Protein AF-A0A847BX46-F1 (afdb_monomer_lite)

Sequence (51 aa):
VDFSVIACNHCTGILTAEKFLRAGYPVVEGTARHGSKSHAYLGNGDEITFG

Foldseek 3Di:
DQDPEDADACVCPLVNLVVCVVVPNRYQFDPCPPVRDGRSGHDDPDDDDDD

pLDDT: mean 94.09, std 6.41, range [56.12, 98.19]

Radius of gyration: 10.56 Å; chains: 1; bounding box: 28×14×30 Å

Structure (mmCIF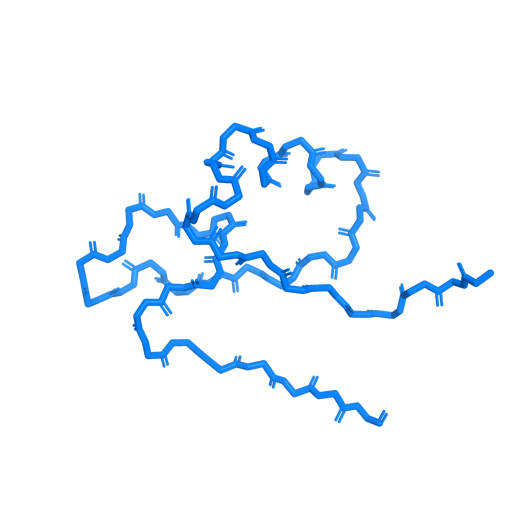, N/CA/C/O backbone):
data_AF-A0A847BX46-F1
#
_entry.id   AF-A0A847BX46-F1
#
loop_
_atom_site.group_PDB
_atom_site.id
_atom_site.type_symbol
_atom_site.label_atom_id
_atom_site.label_alt_id
_atom_site.label_comp_id
_atom_site.label_asym_id
_atom_site.label_entity_id
_atom_site.label_seq_id
_atom_site.pdbx_PDB_ins_code
_atom_site.Cartn_x
_atom_site.Cartn_y
_atom_site.Cartn_z
_atom_site.occupancy
_atom_site.B_iso_or_equiv
_atom_site.auth_seq_id
_atom_site.auth_comp_id
_atom_site.auth_asym_id
_atom_site.auth_atom_id
_atom_site.pdbx_PDB_model_num
ATOM 1 N N . VAL A 1 1 ? -11.902 5.696 18.322 1.00 56.12 1 VAL A N 1
ATOM 2 C CA . VAL A 1 1 ? -12.132 5.557 16.869 1.00 56.12 1 VAL A CA 1
ATOM 3 C C . VAL A 1 1 ? -11.462 4.268 16.474 1.00 56.12 1 VAL A C 1
ATOM 5 O O . VAL A 1 1 ? -10.244 4.201 16.543 1.00 56.12 1 VAL A O 1
ATOM 8 N N . ASP A 1 2 ? -12.258 3.233 16.253 1.00 82.06 2 ASP A N 1
ATOM 9 C CA . ASP A 1 2 ? -11.773 1.969 15.709 1.00 82.06 2 ASP A CA 1
ATOM 10 C C . ASP A 1 2 ? -11.886 2.076 14.184 1.00 82.06 2 ASP A C 1
ATOM 12 O O . ASP A 1 2 ? -12.921 2.523 13.685 1.00 82.06 2 ASP A O 1
ATOM 16 N N . PHE A 1 3 ? -10.806 1.797 13.459 1.00 86.31 3 PHE A N 1
ATOM 17 C CA . PHE A 1 3 ? -10.803 1.875 11.999 1.00 86.31 3 PHE A CA 1
ATOM 18 C C . PHE A 1 3 ? -11.112 0.486 11.462 1.00 86.31 3 PHE A C 1
ATOM 20 O O . PHE A 1 3 ? -10.404 -0.453 11.794 1.00 86.31 3 PHE A O 1
ATOM 27 N N . SER A 1 4 ? -12.134 0.344 10.623 1.00 91.94 4 SER A N 1
ATOM 28 C CA . SER A 1 4 ? -12.479 -0.949 10.019 1.00 91.94 4 SER A CA 1
ATOM 29 C C . SER A 1 4 ? -11.644 -1.270 8.778 1.00 91.94 4 SER A C 1
ATOM 31 O O . SER A 1 4 ? -11.410 -2.437 8.482 1.00 91.94 4 SER A O 1
ATOM 33 N N . VAL A 1 5 ? -11.206 -0.241 8.047 1.00 94.56 5 VAL A N 1
ATOM 34 C CA . VAL A 1 5 ? -10.496 -0.356 6.769 1.00 94.56 5 VAL A CA 1
ATOM 35 C C . VAL A 1 5 ? -9.511 0.806 6.631 1.00 94.56 5 VAL A C 1
ATOM 37 O O . VAL A 1 5 ? -9.877 1.963 6.839 1.00 94.56 5 VAL A O 1
ATOM 40 N N . ILE A 1 6 ? -8.263 0.512 6.261 1.00 94.44 6 ILE A N 1
ATOM 41 C CA . ILE A 1 6 ? -7.207 1.501 6.008 1.00 94.44 6 ILE A CA 1
ATOM 42 C C . ILE A 1 6 ? -6.568 1.227 4.640 1.00 94.44 6 ILE A C 1
ATOM 44 O O . ILE A 1 6 ? -6.313 0.083 4.277 1.00 94.44 6 ILE A O 1
ATOM 48 N N . ALA A 1 7 ? -6.250 2.286 3.894 1.00 93.75 7 ALA A N 1
ATOM 49 C CA . ALA A 1 7 ? -5.403 2.220 2.704 1.00 93.75 7 ALA A CA 1
ATOM 50 C C . ALA A 1 7 ? -4.069 2.924 2.961 1.00 93.75 7 ALA A C 1
ATOM 52 O O . ALA A 1 7 ? -4.024 3.979 3.591 1.00 93.75 7 ALA A O 1
ATOM 53 N N . CYS A 1 8 ? -2.992 2.377 2.409 1.00 94.69 8 CYS A N 1
ATOM 54 C CA . CYS A 1 8 ? -1.712 3.066 2.267 1.00 94.69 8 CYS A CA 1
ATOM 55 C C . CYS A 1 8 ? -1.334 3.072 0.786 1.00 94.69 8 CYS A C 1
ATOM 57 O O . CYS A 1 8 ? -1.637 2.112 0.078 1.00 94.69 8 CYS A O 1
ATOM 59 N N . ASN A 1 9 ? -0.674 4.134 0.321 1.00 92.56 9 ASN A N 1
ATOM 60 C CA . ASN A 1 9 ? -0.162 4.215 -1.047 1.00 92.56 9 ASN A CA 1
ATOM 61 C C . ASN A 1 9 ? 1.367 4.074 -1.053 1.00 92.56 9 ASN A C 1
ATOM 63 O O . ASN A 1 9 ? 2.016 4.051 -0.006 1.00 92.56 9 ASN A O 1
ATOM 67 N N . HIS A 1 10 ? 1.968 4.007 -2.241 1.00 93.88 10 HIS A N 1
ATOM 68 C CA . HIS A 1 10 ? 3.415 3.816 -2.350 1.00 93.88 10 HIS A CA 1
ATOM 69 C C . HIS A 1 10 ? 4.234 4.910 -1.628 1.00 93.88 10 HIS A C 1
ATOM 71 O O . HIS A 1 10 ? 5.332 4.628 -1.144 1.00 93.88 10 HIS A O 1
ATOM 77 N N . CYS A 1 11 ? 3.715 6.144 -1.540 1.00 94.88 11 CYS A N 1
ATOM 78 C CA . CYS A 1 11 ? 4.398 7.271 -0.900 1.00 94.88 11 CYS A CA 1
ATOM 79 C C . CYS A 1 11 ? 4.502 7.112 0.621 1.00 94.88 11 CYS A C 1
ATOM 81 O O . CYS A 1 11 ? 5.428 7.658 1.214 1.00 94.88 11 CYS A O 1
ATOM 83 N N . THR A 1 12 ? 3.608 6.343 1.257 1.00 95.62 12 THR A N 1
ATOM 84 C CA . THR A 1 12 ? 3.715 5.976 2.682 1.00 95.62 12 THR A CA 1
ATOM 85 C C . THR A 1 12 ? 5.045 5.273 2.991 1.00 95.62 12 THR A C 1
ATOM 87 O O . THR A 1 12 ? 5.548 5.331 4.115 1.00 95.62 12 THR A O 1
ATOM 90 N N . GLY A 1 13 ? 5.636 4.635 1.977 1.00 95.88 13 GLY A N 1
ATOM 91 C CA . GLY A 1 13 ? 6.869 3.875 2.083 1.00 95.88 13 GLY A CA 1
ATOM 92 C C . GLY A 1 13 ? 6.600 2.437 2.514 1.00 95.88 13 GLY A C 1
ATOM 93 O O . GLY A 1 13 ? 5.897 2.172 3.490 1.00 95.88 13 GLY A O 1
ATOM 94 N N . ILE A 1 14 ? 7.212 1.495 1.792 1.00 96.00 14 ILE A N 1
ATOM 95 C CA . ILE A 1 14 ? 7.010 0.052 1.989 1.00 96.00 14 ILE A CA 1
ATOM 96 C C . ILE A 1 14 ? 7.306 -0.393 3.427 1.00 96.00 14 ILE A C 1
ATOM 98 O O . ILE A 1 14 ? 6.521 -1.125 4.019 1.00 96.00 14 ILE A O 1
ATOM 102 N N . LEU A 1 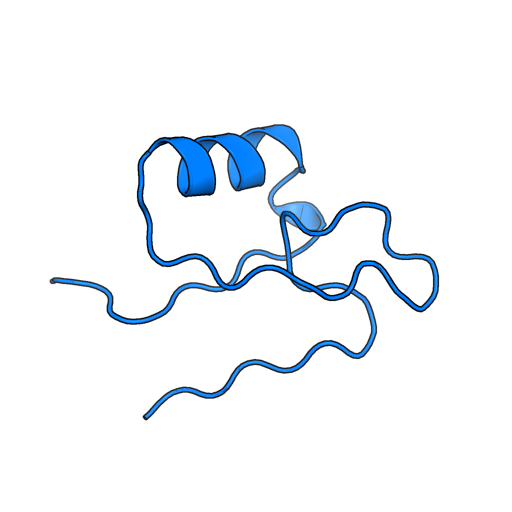15 ? 8.377 0.133 4.033 1.00 97.50 15 LEU A N 1
ATOM 103 C CA . LEU A 1 15 ? 8.767 -0.209 5.401 1.00 97.50 15 LEU A CA 1
ATOM 104 C C . LEU A 1 15 ? 7.681 0.162 6.419 1.00 97.50 15 LEU A C 1
ATOM 106 O O . LEU A 1 15 ? 7.447 -0.574 7.376 1.00 97.50 15 LEU A O 1
ATOM 110 N N . THR A 1 16 ? 7.038 1.313 6.232 1.00 97.69 16 THR A N 1
ATOM 111 C CA . THR A 1 16 ? 5.959 1.781 7.106 1.00 97.69 16 THR A CA 1
ATOM 112 C C . THR A 1 16 ? 4.704 0.944 6.896 1.00 97.69 16 THR A C 1
ATOM 114 O O . THR A 1 16 ? 4.119 0.481 7.871 1.00 97.69 16 THR A O 1
ATOM 117 N N . ALA A 1 17 ? 4.334 0.684 5.640 1.00 97.00 17 ALA A N 1
ATOM 118 C CA . ALA A 1 17 ? 3.169 -0.128 5.305 1.00 97.00 17 ALA A CA 1
ATOM 119 C C . ALA A 1 17 ? 3.266 -1.549 5.897 1.00 97.00 17 ALA A C 1
ATOM 121 O O . ALA A 1 17 ? 2.349 -2.022 6.564 1.00 97.00 17 ALA A O 1
ATOM 122 N N . GLU A 1 18 ? 4.436 -2.184 5.800 1.00 97.19 18 GLU A N 1
ATOM 123 C CA . GLU A 1 18 ? 4.687 -3.474 6.448 1.00 97.19 18 GLU A CA 1
ATOM 124 C C . GLU A 1 18 ? 4.630 -3.410 7.980 1.00 97.19 18 GLU A C 1
ATOM 126 O O . GLU A 1 18 ? 4.234 -4.376 8.629 1.00 97.19 18 GLU A O 1
ATOM 131 N N . LYS A 1 19 ? 5.062 -2.299 8.595 1.00 98.19 19 LYS A N 1
ATOM 132 C CA . LYS A 1 19 ? 4.936 -2.121 10.050 1.00 98.19 19 LYS A CA 1
ATOM 133 C C . LYS A 1 19 ? 3.471 -2.042 10.469 1.00 98.19 19 LYS A C 1
ATOM 135 O O . LYS A 1 19 ? 3.146 -2.613 11.503 1.00 98.19 19 LYS A O 1
ATOM 140 N N . PHE A 1 20 ? 2.606 -1.400 9.682 1.00 96.88 20 PHE A N 1
ATOM 141 C CA . PHE A 1 20 ? 1.168 -1.384 9.955 1.00 96.88 20 PHE A CA 1
ATOM 142 C C . PHE A 1 20 ? 0.556 -2.781 9.875 1.00 96.88 20 PHE A C 1
ATOM 144 O O . PHE A 1 20 ? -0.107 -3.192 10.825 1.00 96.88 20 PHE A O 1
ATOM 151 N N . LEU A 1 21 ? 0.853 -3.536 8.812 1.00 96.50 21 LEU A N 1
ATOM 152 C CA . LEU A 1 21 ? 0.393 -4.922 8.668 1.00 96.50 21 LEU A CA 1
ATOM 153 C C . LEU A 1 21 ? 0.862 -5.795 9.839 1.00 96.50 21 LEU A C 1
ATOM 155 O O . LEU A 1 21 ? 0.057 -6.460 10.485 1.00 96.50 21 LEU A O 1
ATOM 159 N N . ARG A 1 22 ? 2.155 -5.732 10.191 1.00 97.75 22 ARG A N 1
ATOM 160 C CA . ARG A 1 22 ? 2.710 -6.478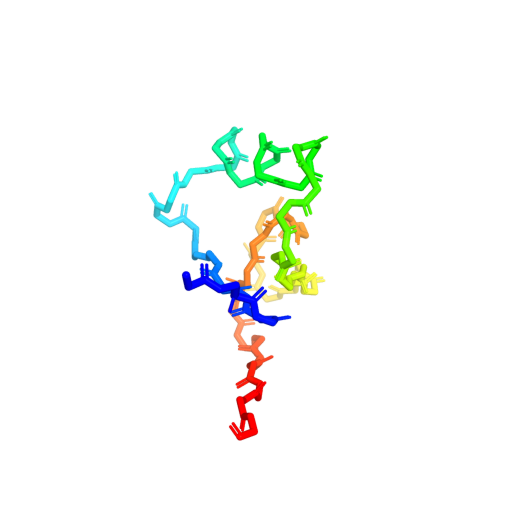 11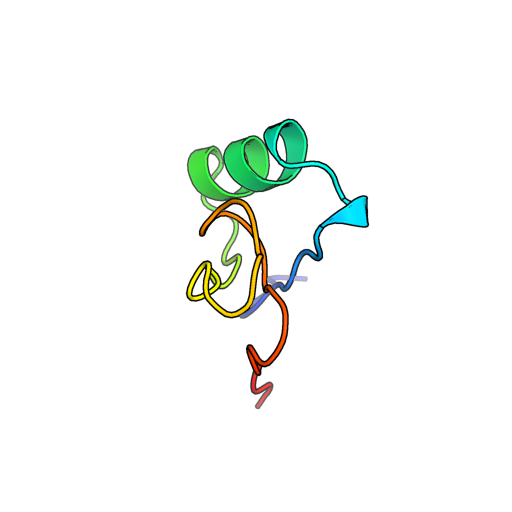.337 1.00 97.75 22 ARG A CA 1
ATOM 161 C C . ARG A 1 22 ? 2.109 -6.065 12.681 1.00 97.75 22 ARG A C 1
ATOM 163 O O . ARG A 1 22 ? 2.038 -6.890 13.584 1.00 97.75 22 ARG A O 1
ATOM 170 N N . ALA A 1 23 ? 1.708 -4.805 12.826 1.00 96.69 23 ALA A N 1
ATOM 171 C CA . ALA A 1 23 ? 1.055 -4.302 14.029 1.00 96.69 23 ALA A CA 1
ATOM 172 C C . ALA A 1 23 ? -0.459 -4.593 14.065 1.00 96.69 23 ALA A C 1
ATOM 174 O O . ALA A 1 23 ? -1.113 -4.214 15.033 1.00 96.69 23 ALA A O 1
ATOM 175 N N . GLY A 1 24 ? -1.013 -5.262 13.047 1.00 95.31 24 GLY A N 1
ATOM 176 C CA . GLY A 1 24 ? -2.416 -5.675 13.009 1.00 95.31 24 GLY A CA 1
ATOM 177 C C . GLY A 1 24 ? -3.393 -4.564 12.632 1.00 95.31 24 GLY A C 1
ATOM 178 O O . GLY A 1 24 ? -4.587 -4.698 12.882 1.00 95.31 24 GLY A O 1
ATOM 179 N N . TYR A 1 25 ? -2.915 -3.468 12.037 1.00 95.38 25 TYR A N 1
ATOM 180 C CA . TYR A 1 25 ? -3.817 -2.471 11.465 1.00 95.38 25 TYR A CA 1
ATOM 181 C C . TYR A 1 25 ? -4.566 -3.096 10.279 1.00 95.38 25 TYR A C 1
ATOM 183 O O . TYR A 1 25 ? -3.947 -3.838 9.512 1.00 95.38 25 TYR A O 1
ATOM 191 N N . PRO A 1 26 ? -5.855 -2.772 10.071 1.00 95.50 26 PRO A N 1
ATOM 192 C CA . PRO A 1 26 ? -6.654 -3.325 8.978 1.00 95.50 26 PRO A CA 1
ATOM 193 C C . PRO A 1 26 ? -6.332 -2.631 7.647 1.00 95.50 26 PRO A C 1
ATOM 195 O O . PRO A 1 26 ? -7.192 -2.036 6.998 1.00 95.50 26 PRO A O 1
ATOM 198 N N . VAL A 1 27 ? -5.054 -2.657 7.264 1.00 96.06 27 VAL A N 1
ATOM 199 C CA . VAL A 1 27 ? -4.573 -2.152 5.981 1.00 96.06 27 VAL A CA 1
ATOM 200 C C . VAL A 1 27 ? -4.945 -3.149 4.892 1.00 96.06 27 VAL A C 1
ATOM 202 O O . VAL A 1 27 ? -4.637 -4.333 4.999 1.00 96.06 27 VAL A O 1
ATOM 205 N N . VAL A 1 28 ? -5.584 -2.662 3.833 1.00 96.56 28 VAL A N 1
ATOM 206 C CA . VAL A 1 28 ? -5.860 -3.460 2.637 1.00 96.56 28 VAL A CA 1
ATOM 207 C C . VAL A 1 28 ? -4.586 -3.573 1.806 1.00 96.56 28 VAL A C 1
ATOM 209 O O . VAL A 1 28 ? -3.998 -2.565 1.404 1.00 96.56 28 VAL A O 1
ATOM 212 N N . GLU A 1 29 ? -4.166 -4.810 1.560 1.00 97.12 29 GLU A N 1
ATOM 213 C CA . GLU A 1 29 ? -3.042 -5.129 0.683 1.00 97.12 29 GLU A CA 1
ATOM 214 C C . GLU A 1 29 ? -3.419 -4.940 -0.793 1.00 97.12 29 GLU A C 1
ATOM 216 O O . GLU A 1 29 ? -4.534 -5.243 -1.218 1.00 97.12 29 GLU A O 1
ATOM 221 N N . GLY A 1 30 ? -2.472 -4.436 -1.582 1.00 96.56 30 GLY A N 1
ATOM 222 C CA . GLY A 1 30 ? -2.622 -4.275 -3.023 1.00 96.56 30 GLY A CA 1
ATOM 223 C C . GLY A 1 30 ? -2.304 -5.545 -3.810 1.00 96.56 30 GLY A C 1
ATOM 224 O O . GLY A 1 30 ? -1.802 -6.544 -3.291 1.00 96.56 30 GLY A O 1
ATOM 225 N N . THR A 1 31 ? -2.528 -5.501 -5.121 1.00 96.88 31 THR A N 1
ATOM 226 C CA . THR A 1 31 ? -2.268 -6.637 -6.019 1.00 96.88 31 THR A CA 1
ATOM 227 C C . THR A 1 31 ? -0.821 -6.716 -6.502 1.00 96.88 31 THR A C 1
ATOM 229 O O . THR A 1 31 ? -0.454 -7.704 -7.139 1.00 96.88 31 THR A O 1
ATOM 232 N N . ALA A 1 32 ? -0.008 -5.686 -6.239 1.00 96.44 32 ALA A N 1
ATOM 233 C CA . ALA A 1 32 ? 1.349 -5.525 -6.772 1.00 96.44 32 ALA A CA 1
ATOM 234 C C . ALA A 1 32 ? 1.435 -5.640 -8.313 1.00 96.44 32 ALA A C 1
ATOM 236 O O . ALA A 1 32 ? 2.462 -6.026 -8.872 1.00 96.44 32 ALA A O 1
ATOM 237 N N . ARG A 1 33 ? 0.350 -5.313 -9.027 1.00 96.62 33 ARG A N 1
ATOM 238 C CA . ARG A 1 33 ? 0.293 -5.345 -10.497 1.00 96.62 33 ARG A CA 1
ATOM 239 C C . ARG A 1 33 ? 0.667 -3.995 -11.106 1.00 96.62 33 ARG A C 1
ATOM 241 O O . ARG A 1 33 ? 0.907 -3.006 -10.410 1.00 96.62 33 ARG A O 1
ATOM 248 N N . HIS A 1 34 ? 0.761 -3.973 -12.436 1.00 96.00 34 HIS A N 1
ATOM 249 C CA . HIS A 1 34 ? 0.952 -2.753 -13.232 1.00 96.00 34 HIS A CA 1
ATOM 250 C C . HIS A 1 34 ? 2.173 -1.912 -12.799 1.00 96.00 34 HIS A C 1
ATOM 252 O O . HIS A 1 34 ? 2.116 -0.684 -12.728 1.00 96.00 34 HIS A O 1
ATOM 258 N N . GLY A 1 35 ? 3.286 -2.590 -12.489 1.00 94.56 35 GLY A N 1
ATOM 259 C CA . GLY A 1 35 ? 4.552 -1.964 -12.083 1.00 94.56 35 GLY A CA 1
ATOM 260 C C . GLY A 1 35 ? 4.655 -1.589 -10.599 1.00 94.56 35 GLY A C 1
ATOM 261 O O . GLY A 1 35 ? 5.663 -1.010 -10.190 1.00 94.56 35 GLY A O 1
ATOM 262 N N . SER A 1 36 ? 3.651 -1.921 -9.785 1.00 95.31 36 SER A N 1
ATOM 263 C CA . SER A 1 36 ? 3.693 -1.724 -8.331 1.00 95.31 36 SER A CA 1
ATOM 264 C C . SER A 1 36 ? 4.673 -2.701 -7.681 1.00 95.31 36 SER A C 1
ATOM 266 O O . SER A 1 36 ? 4.777 -3.852 -8.092 1.00 95.31 36 SER A O 1
ATOM 268 N N . LYS A 1 37 ? 5.422 -2.248 -6.670 1.00 93.88 37 LYS A N 1
ATOM 269 C CA . LYS A 1 37 ? 6.586 -2.998 -6.158 1.00 93.88 37 LYS A CA 1
ATOM 270 C C . LYS A 1 37 ? 6.286 -3.933 -4.986 1.00 93.88 37 LYS A C 1
ATOM 272 O O . LYS A 1 37 ? 7.183 -4.655 -4.564 1.00 93.88 37 LYS A O 1
ATOM 277 N N . SER A 1 38 ? 5.096 -3.864 -4.397 1.00 96.44 38 SER A N 1
ATOM 278 C CA . SER A 1 38 ? 4.757 -4.631 -3.197 1.00 96.44 38 SER A CA 1
ATOM 279 C C . SER A 1 38 ? 3.250 -4.757 -3.020 1.00 96.44 38 SER A C 1
ATOM 281 O O . SER A 1 38 ? 2.504 -3.900 -3.486 1.00 96.44 38 SER A O 1
ATOM 283 N N . HIS A 1 39 ? 2.842 -5.810 -2.313 1.00 97.38 39 HIS A N 1
ATOM 284 C CA . HIS A 1 39 ? 1.475 -6.027 -1.841 1.00 97.38 39 HIS A CA 1
ATOM 285 C C . HIS A 1 39 ? 1.151 -5.214 -0.583 1.00 97.38 39 HIS A C 1
ATOM 287 O O . HIS A 1 39 ? -0.012 -4.999 -0.274 1.00 97.38 39 HIS A O 1
ATOM 293 N N . ALA A 1 40 ? 2.161 -4.686 0.117 1.00 97.19 40 ALA A N 1
ATOM 294 C CA . ALA A 1 40 ? 1.960 -4.012 1.399 1.00 97.19 40 ALA A CA 1
ATOM 295 C C . ALA A 1 40 ? 1.135 -2.708 1.318 1.00 97.19 40 ALA A C 1
ATOM 297 O O . ALA A 1 40 ? 0.777 -2.144 2.347 1.00 97.19 40 ALA A O 1
ATOM 298 N N . TYR A 1 41 ? 0.876 -2.191 0.117 1.00 96.56 41 TYR A N 1
ATOM 299 C CA . TYR A 1 41 ? 0.113 -0.972 -0.140 1.00 96.56 41 TYR A CA 1
ATOM 300 C C . TYR A 1 41 ? -0.705 -1.129 -1.428 1.00 96.56 41 TYR A C 1
ATOM 302 O O . TYR A 1 41 ? -0.363 -1.953 -2.277 1.00 96.56 41 TYR A O 1
ATOM 310 N N . LEU A 1 42 ? -1.735 -0.298 -1.607 1.00 97.25 42 LEU A N 1
ATOM 311 C CA . LEU A 1 42 ? -2.515 -0.260 -2.846 1.00 97.25 42 LEU A CA 1
ATOM 312 C C . LEU A 1 42 ? -1.675 0.314 -3.987 1.00 97.25 42 LEU A C 1
ATOM 314 O O . LEU A 1 42 ? -1.160 1.437 -3.914 1.00 97.25 42 LEU A O 1
ATOM 318 N N . GLY A 1 43 ? -1.515 -0.493 -5.027 1.00 95.19 43 GLY A N 1
ATOM 319 C CA . GLY A 1 43 ? -0.756 -0.186 -6.222 1.00 95.19 43 GLY A CA 1
ATOM 320 C C . GLY A 1 43 ? -1.601 0.410 -7.344 1.00 95.19 43 GLY A C 1
ATOM 321 O O . GLY A 1 43 ? -2.779 0.728 -7.204 1.00 95.19 43 GLY A O 1
ATOM 322 N N . ASN A 1 44 ? -0.965 0.568 -8.500 1.00 95.56 44 ASN A N 1
ATOM 323 C CA . ASN A 1 44 ? -1.595 1.064 -9.717 1.00 95.56 44 ASN A CA 1
ATOM 324 C C . ASN A 1 44 ? -2.779 0.176 -10.129 1.00 95.56 44 ASN A C 1
ATOM 326 O O . ASN A 1 44 ? -2.582 -0.986 -10.482 1.00 95.56 44 ASN A O 1
ATOM 330 N N . GLY A 1 45 ? -3.981 0.758 -10.152 1.00 94.50 45 GLY A N 1
ATOM 331 C CA . GLY A 1 45 ? -5.215 0.072 -10.547 1.00 94.50 45 GLY A CA 1
ATOM 332 C C . GLY A 1 45 ? -5.884 -0.734 -9.433 1.00 94.50 45 GLY A C 1
ATOM 333 O O . GLY A 1 45 ? -6.908 -1.356 -9.696 1.00 94.50 45 GLY A O 1
ATOM 334 N N . ASP A 1 46 ? -5.338 -0.721 -8.214 1.00 96.69 46 ASP A N 1
ATOM 335 C CA . ASP A 1 46 ? -6.025 -1.289 -7.059 1.00 96.69 46 ASP A CA 1
ATOM 336 C C . ASP A 1 46 ? -7.115 -0.330 -6.570 1.00 96.69 46 ASP A C 1
ATOM 338 O O . ASP A 1 46 ? -6.927 0.888 -6.517 1.00 96.69 46 ASP A O 1
ATOM 342 N N . GLU A 1 47 ? -8.249 -0.895 -6.174 1.00 94.38 47 GLU A N 1
ATOM 343 C CA . GLU A 1 47 ? -9.383 -0.163 -5.623 1.00 94.38 47 GLU A CA 1
ATOM 344 C C . GLU A 1 47 ? -9.623 -0.582 -4.174 1.00 94.38 47 GLU A C 1
ATOM 346 O O . GLU A 1 47 ? -9.334 -1.708 -3.767 1.00 94.38 47 GLU A O 1
ATOM 351 N N . ILE A 1 48 ? -10.173 0.341 -3.391 1.00 94.50 48 ILE A N 1
ATOM 352 C CA . ILE A 1 48 ? -10.617 0.084 -2.027 1.00 94.50 48 ILE A CA 1
ATOM 353 C C . ILE A 1 48 ? -12.040 0.594 -1.864 1.00 94.50 48 ILE A C 1
ATOM 355 O O . ILE A 1 48 ? -12.387 1.680 -2.330 1.00 94.50 48 ILE 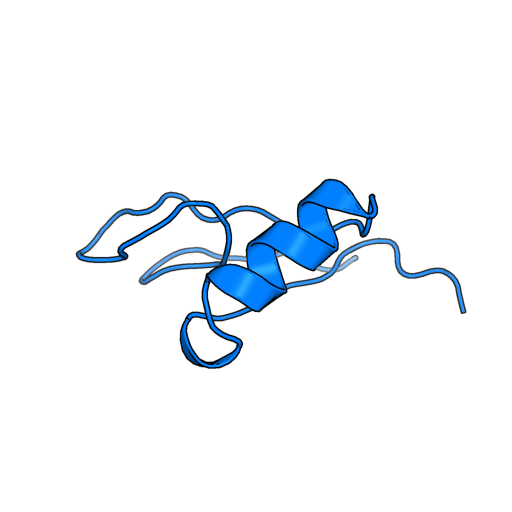A O 1
ATOM 359 N N . THR A 1 49 ? -12.869 -0.204 -1.204 1.00 93.56 49 THR A N 1
ATOM 360 C CA . THR A 1 49 ? -14.259 0.140 -0.920 1.00 93.56 49 THR A CA 1
ATOM 361 C C . THR A 1 49 ? -14.417 0.427 0.563 1.00 93.56 49 THR A C 1
ATOM 363 O O . THR A 1 49 ? -13.936 -0.324 1.410 1.00 93.56 49 THR A O 1
ATOM 366 N N . PHE A 1 50 ? -15.124 1.511 0.858 1.00 89.75 50 PHE A N 1
ATOM 367 C CA . PHE A 1 50 ? -15.559 1.876 2.199 1.00 89.75 50 PHE A CA 1
ATOM 368 C C . PHE A 1 50 ? -17.081 1.708 2.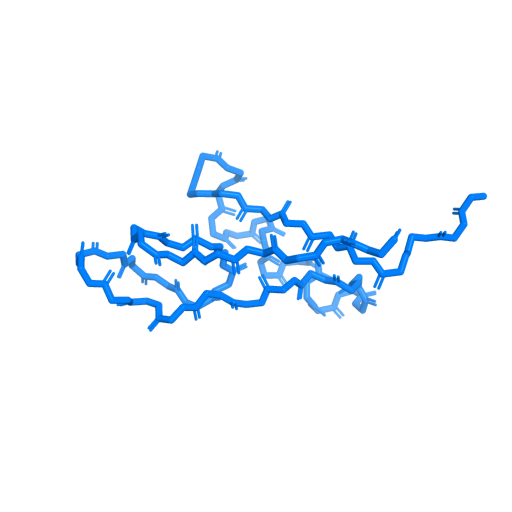268 1.00 89.75 50 PHE A C 1
ATOM 370 O O . PHE A 1 50 ? -17.762 1.939 1.266 1.00 89.75 50 PHE A O 1
ATOM 377 N N . GLY A 1 51 ? -17.589 1.256 3.416 1.00 79.62 51 GLY A N 1
ATOM 378 C CA . GLY A 1 51 ? -19.023 1.104 3.690 1.00 79.62 51 GLY A CA 1
ATOM 379 C C . GLY A 1 51 ? -19.609 2.327 4.374 1.00 79.62 51 GLY A C 1
ATOM 380 O O . GLY A 1 51 ? -18.884 2.917 5.207 1.00 79.62 51 GLY A O 1
#

Secondary structure (DSSP, 8-state):
---S-B---GGG-HHHHHHHHHTT--BPP----TT---SSS--TT------